Protein AF-A0A963ELZ8-F1 (afdb_monomer_lite)

Secondary structure (DSSP, 8-state):
-EEEETTEEEE-EEEEE-S--TTSTTS-S--SEE----SSSSEEEEEGGG---TT-EEEETTEEEEEEEEESS-B-TT-PBEEEEEHHHHHHHHS---HHHHHHHHHHHHH-TTTS-TTSTTHHHHHHHHHH-----S----PPPTT--HHHHHHHHHHHHS-----HHHHTT-

pLDDT: mean 90.2, std 6.64, range [66.44, 98.5]

Foldseek 3Di:
DWKDFPPDTAFAAEDADADDDLPPPPHQVDFPDFDDDDDLFQEKEWECVSVDDQQTWMDQPHGIHGHRTYHHPQADPVRGIYMYTHNVVVQCSVVVDDPVVLVVVLVVLCPDCVQVPPVDPCSSVVVNVVVPDDPDDPDDDDDDDPPDDPCVVQVCCVVPVVDHDADPVNVVVD

Radius of gyration: 20.04 Å; chains: 1; bounding box: 43×43×52 Å

Structure (mmCIF, N/CA/C/O backbone):
data_AF-A0A963ELZ8-F1
#
_entry.id   AF-A0A963ELZ8-F1
#
loop_
_atom_site.group_PDB
_atom_site.id
_atom_site.type_symbol
_atom_site.label_atom_id
_atom_site.label_alt_id
_atom_site.label_comp_id
_atom_site.label_asym_id
_atom_site.label_entity_id
_atom_site.label_seq_id
_atom_site.pdbx_PDB_ins_code
_atom_site.Cartn_x
_atom_site.Cartn_y
_atom_site.Cartn_z
_atom_site.occupancy
_atom_site.B_iso_or_equiv
_atom_site.auth_seq_id
_atom_site.auth_comp_id
_atom_site.auth_asym_id
_atom_site.auth_atom_id
_atom_site.pdbx_PDB_model_num
ATOM 1 N N . MET A 1 1 ? 5.034 -10.963 4.320 1.00 90.25 1 MET A N 1
ATOM 2 C CA . MET A 1 1 ? 3.869 -11.323 5.170 1.00 90.25 1 MET A CA 1
ATOM 3 C C . MET A 1 1 ? 3.036 -12.394 4.474 1.00 90.25 1 MET A C 1
ATOM 5 O O . MET A 1 1 ? 3.274 -12.621 3.296 1.00 90.25 1 MET A O 1
ATOM 9 N N . GLN A 1 2 ? 2.110 -13.064 5.168 1.00 92.69 2 GLN A N 1
ATOM 10 C CA . GLN A 1 2 ? 1.207 -14.038 4.536 1.00 92.69 2 GLN A CA 1
ATOM 11 C C . GLN A 1 2 ? -0.078 -13.359 4.055 1.00 92.69 2 GLN A C 1
ATOM 13 O O . GLN A 1 2 ? -0.663 -12.550 4.784 1.00 92.69 2 GLN A O 1
ATOM 18 N N . VAL A 1 3 ? -0.486 -13.687 2.833 1.00 96.31 3 VAL A N 1
ATOM 19 C CA . VAL A 1 3 ? -1.717 -13.227 2.186 1.00 96.31 3 VAL A CA 1
ATOM 20 C C . VAL A 1 3 ? -2.536 -14.445 1.794 1.00 96.31 3 VAL A C 1
ATOM 22 O O . VAL A 1 3 ? -2.060 -15.306 1.059 1.00 96.31 3 VAL A O 1
ATOM 25 N N . ARG A 1 4 ? -3.767 -14.515 2.300 1.00 96.94 4 ARG A N 1
ATOM 26 C CA . ARG A 1 4 ? -4.603 -15.712 2.205 1.00 96.94 4 ARG A CA 1
ATOM 27 C C . ARG A 1 4 ? -5.582 -15.634 1.041 1.00 96.94 4 ARG A C 1
ATOM 29 O O . ARG A 1 4 ? -6.232 -14.611 0.858 1.00 96.94 4 ARG A O 1
ATOM 36 N N . GLN A 1 5 ? -5.763 -16.726 0.315 1.00 96.38 5 GLN A N 1
ATOM 37 C CA . GLN A 1 5 ? -6.805 -16.925 -0.689 1.00 96.38 5 GLN A CA 1
ATOM 38 C C . GLN A 1 5 ? -7.483 -18.275 -0.432 1.00 96.38 5 GLN A C 1
ATOM 40 O O . GLN A 1 5 ? -6.902 -19.325 -0.697 1.00 96.38 5 GLN A O 1
ATOM 45 N N . GLY A 1 6 ? -8.713 -18.259 0.087 1.00 92.88 6 GLY A N 1
ATOM 46 C CA . GLY A 1 6 ? -9.361 -19.488 0.561 1.00 92.88 6 GLY A CA 1
ATOM 47 C C . GLY A 1 6 ? -8.505 -20.161 1.640 1.00 92.88 6 GLY A C 1
ATOM 48 O O . GLY A 1 6 ? -8.201 -19.528 2.651 1.00 92.88 6 GLY A O 1
ATOM 49 N N . ASP A 1 7 ? -8.073 -21.394 1.379 1.00 92.56 7 ASP A N 1
ATOM 50 C CA . ASP A 1 7 ? -7.205 -22.185 2.266 1.00 92.56 7 ASP A CA 1
ATOM 51 C C . ASP A 1 7 ? -5.709 -22.096 1.909 1.00 92.56 7 ASP A C 1
ATOM 53 O O . ASP A 1 7 ? -4.872 -22.752 2.528 1.00 92.56 7 ASP A O 1
ATOM 57 N N . ARG A 1 8 ? -5.351 -21.297 0.896 1.00 95.38 8 ARG A N 1
ATOM 58 C CA . ARG A 1 8 ? -3.968 -21.104 0.448 1.00 95.38 8 ARG A CA 1
ATOM 59 C C . ARG A 1 8 ? -3.383 -19.829 1.044 1.00 95.38 8 ARG A C 1
ATOM 61 O O . ARG A 1 8 ? -3.929 -18.750 0.831 1.00 95.38 8 ARG A O 1
ATOM 68 N N . ASP A 1 9 ? -2.213 -19.937 1.662 1.00 95.94 9 ASP A N 1
ATOM 69 C CA . ASP A 1 9 ? -1.402 -18.784 2.059 1.00 95.94 9 ASP A CA 1
ATOM 70 C C . ASP A 1 9 ? -0.258 -18.551 1.067 1.00 95.94 9 ASP A C 1
ATOM 72 O O . ASP A 1 9 ? 0.437 -19.479 0.646 1.00 95.94 9 ASP A O 1
ATOM 76 N N . VAL A 1 10 ? -0.072 -17.292 0.673 1.00 96.44 10 VAL A N 1
ATOM 77 C CA . VAL A 1 10 ? 1.009 -16.841 -0.204 1.00 96.44 10 VAL A CA 1
ATOM 78 C C . VAL A 1 10 ? 1.879 -15.855 0.556 1.00 96.44 10 VAL A C 1
ATOM 80 O O . VAL A 1 10 ? 1.407 -14.823 1.044 1.00 96.44 10 VAL A O 1
ATOM 83 N N . ARG A 1 11 ? 3.179 -16.145 0.614 1.00 96.50 11 ARG A N 1
ATOM 84 C CA . ARG A 1 11 ? 4.161 -15.190 1.113 1.00 96.50 11 ARG A CA 1
ATOM 85 C C . ARG A 1 11 ? 4.316 -14.073 0.082 1.00 96.50 11 ARG A C 1
ATOM 87 O O . ARG A 1 11 ? 4.655 -14.336 -1.065 1.00 96.50 11 ARG A O 1
ATOM 94 N N . ALA A 1 12 ? 4.055 -12.841 0.500 1.00 96.50 12 ALA A N 1
ATOM 95 C CA . ALA A 1 12 ? 4.127 -11.663 -0.355 1.00 96.50 12 ALA A CA 1
ATOM 96 C C . ALA A 1 12 ? 4.623 -10.434 0.418 1.00 96.50 12 ALA A C 1
ATOM 98 O O . ALA A 1 12 ? 4.482 -10.341 1.649 1.00 96.50 12 ALA A O 1
ATOM 99 N N . MET A 1 13 ? 5.175 -9.470 -0.311 1.00 95.62 13 MET A N 1
ATOM 100 C CA . MET A 1 13 ? 5.418 -8.119 0.187 1.00 95.62 13 MET A CA 1
ATOM 101 C C . MET A 1 13 ? 4.194 -7.258 -0.129 1.00 95.62 13 MET A C 1
ATOM 103 O O . MET A 1 13 ? 3.812 -7.126 -1.285 1.00 95.62 13 MET A O 1
ATOM 107 N N . VAL A 1 14 ? 3.560 -6.685 0.894 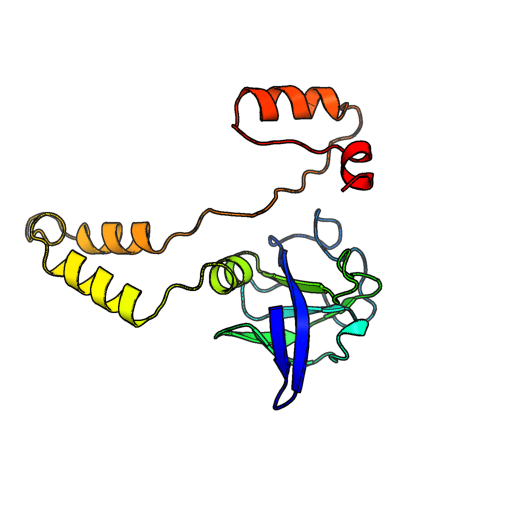1.00 95.56 14 VAL A N 1
ATOM 108 C CA . VAL A 1 14 ? 2.410 -5.792 0.701 1.00 95.56 14 VAL A CA 1
ATOM 109 C C . VAL A 1 14 ? 2.886 -4.349 0.779 1.00 95.56 14 VAL A C 1
ATOM 111 O O . VAL A 1 14 ? 3.522 -3.960 1.759 1.00 95.56 14 VAL A O 1
ATOM 114 N N . THR A 1 15 ? 2.552 -3.564 -0.239 1.00 94.25 15 THR A N 1
ATOM 115 C CA . THR A 1 15 ? 2.989 -2.177 -0.395 1.00 94.25 15 THR A CA 1
ATOM 116 C C . THR A 1 15 ? 1.784 -1.256 -0.517 1.00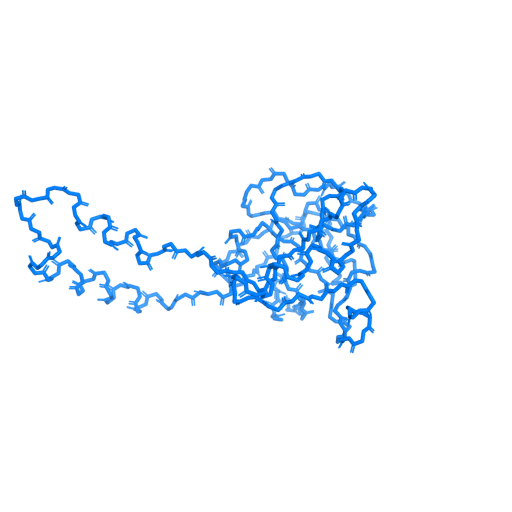 94.25 15 THR A C 1
ATOM 118 O O . THR A 1 15 ? 0.914 -1.444 -1.366 1.00 94.25 15 THR A O 1
ATOM 121 N N . GLY A 1 16 ? 1.739 -0.243 0.345 1.00 93.75 16 GLY A N 1
ATOM 122 C CA . GLY A 1 16 ? 0.736 0.813 0.288 1.00 93.75 16 GLY A CA 1
ATOM 123 C C . GLY A 1 16 ? 1.078 1.857 -0.765 1.00 93.75 16 GLY A C 1
ATOM 124 O O . GLY A 1 16 ? 2.191 2.378 -0.756 1.00 93.75 16 GLY A O 1
ATOM 125 N N . ILE A 1 17 ? 0.122 2.200 -1.626 1.00 92.31 17 ILE A N 1
ATOM 126 C CA . ILE A 1 17 ? 0.273 3.262 -2.628 1.00 92.31 17 ILE A CA 1
ATOM 127 C C . ILE A 1 17 ? -0.748 4.378 -2.413 1.00 92.31 17 ILE A C 1
ATOM 129 O O . ILE A 1 17 ? -1.910 4.140 -2.072 1.00 92.31 17 ILE A O 1
ATOM 133 N N . VAL A 1 18 ? -0.308 5.623 -2.594 1.00 88.81 18 VAL A N 1
ATOM 134 C CA . VAL A 1 18 ? -1.196 6.794 -2.567 1.00 88.81 18 VAL A CA 1
ATOM 135 C C . VAL A 1 18 ? -2.006 6.827 -3.859 1.00 88.81 18 VAL A C 1
ATOM 137 O O . VAL A 1 18 ? -1.471 6.498 -4.915 1.00 88.81 18 VAL A O 1
ATOM 140 N N . GLY A 1 19 ? -3.272 7.251 -3.786 1.00 81.31 19 GLY A N 1
ATOM 141 C CA . GLY A 1 19 ? -4.103 7.493 -4.969 1.00 81.31 19 GLY A CA 1
ATOM 142 C C . GLY A 1 19 ? -3.382 8.379 -5.990 1.00 81.31 19 GLY A C 1
ATOM 143 O O . GLY A 1 19 ? -2.784 9.391 -5.629 1.00 81.31 19 GLY A O 1
ATOM 144 N N . GLY A 1 20 ? -3.410 7.985 -7.259 1.00 76.06 20 GLY A N 1
ATOM 145 C CA . GLY A 1 20 ? -2.605 8.618 -8.294 1.00 76.06 20 GLY A CA 1
ATOM 146 C C . GLY A 1 20 ? -2.911 8.074 -9.681 1.00 76.06 20 GLY A C 1
ATOM 147 O O . GLY A 1 20 ? -3.942 7.444 -9.910 1.00 76.06 20 GLY A O 1
ATOM 148 N N . THR A 1 21 ? -2.003 8.339 -10.615 1.00 71.00 21 THR A N 1
ATOM 149 C CA . THR A 1 21 ? -2.070 7.812 -11.985 1.00 71.00 21 THR A CA 1
ATOM 150 C C . THR A 1 21 ? -0.992 6.747 -12.173 1.00 71.00 21 THR A C 1
ATOM 152 O O . THR A 1 21 ? -0.097 6.627 -11.345 1.00 71.00 21 THR A O 1
ATOM 155 N N . ALA A 1 22 ? -1.043 5.972 -13.260 1.00 67.94 22 ALA A N 1
ATOM 156 C CA . ALA A 1 22 ? -0.120 4.850 -13.485 1.00 67.94 22 ALA A CA 1
ATOM 157 C C . ALA A 1 22 ? 1.382 5.224 -13.440 1.00 67.94 22 ALA A C 1
ATOM 159 O O . ALA A 1 22 ? 2.210 4.357 -13.188 1.00 67.94 22 ALA A O 1
ATOM 160 N N . ASN A 1 23 ? 1.725 6.502 -13.637 1.00 76.88 23 ASN A N 1
ATOM 161 C CA . ASN A 1 23 ? 3.103 7.003 -13.590 1.00 76.88 23 ASN A CA 1
ATOM 162 C C . ASN A 1 23 ? 3.483 7.629 -12.238 1.00 76.88 23 ASN A C 1
ATOM 164 O O . ASN A 1 23 ? 4.567 8.195 -12.103 1.00 76.88 23 ASN A O 1
ATOM 168 N N . SER A 1 24 ? 2.594 7.582 -11.245 1.00 85.12 24 SER A N 1
ATOM 169 C CA . SER A 1 24 ? 2.886 8.081 -9.907 1.00 85.12 24 SER A CA 1
ATOM 170 C C . SER A 1 24 ? 3.988 7.227 -9.254 1.00 85.12 24 SER A C 1
ATOM 172 O O . SER A 1 24 ? 3.940 5.999 -9.343 1.00 85.12 24 SER A O 1
ATOM 174 N N . PRO A 1 25 ? 4.979 7.835 -8.577 1.00 85.69 25 PRO A N 1
ATOM 175 C CA . PRO A 1 25 ? 6.044 7.087 -7.913 1.00 85.69 25 PRO A CA 1
ATOM 176 C C . PRO A 1 25 ? 5.507 6.003 -6.971 1.00 85.69 25 PRO A C 1
ATOM 178 O O . PRO A 1 25 ? 4.559 6.232 -6.221 1.00 85.69 25 PRO A O 1
ATOM 181 N N . GLY A 1 26 ? 6.115 4.817 -7.023 1.00 85.81 26 GLY A N 1
ATOM 182 C CA . GLY A 1 26 ? 5.726 3.658 -6.212 1.00 85.81 26 GLY A CA 1
ATOM 183 C C . GLY A 1 26 ? 4.576 2.819 -6.775 1.00 85.81 26 GLY A C 1
ATOM 184 O O . GLY A 1 26 ? 4.328 1.731 -6.260 1.00 85.81 26 GLY A O 1
ATOM 185 N N . TRP A 1 27 ? 3.895 3.275 -7.830 1.00 89.19 27 TRP A N 1
ATOM 186 C CA . TRP A 1 27 ? 2.905 2.458 -8.528 1.00 89.19 27 TRP A CA 1
ATOM 187 C C . TRP A 1 27 ? 3.576 1.391 -9.398 1.00 89.19 27 TRP A C 1
ATOM 189 O O . TRP A 1 27 ? 4.656 1.633 -9.946 1.00 89.19 27 TRP A O 1
ATOM 199 N N . PRO A 1 28 ? 2.930 0.225 -9.591 1.00 88.44 28 PRO A N 1
ATOM 200 C CA . PRO A 1 28 ? 3.370 -0.717 -10.606 1.00 88.44 28 PRO A CA 1
ATOM 201 C C . PRO A 1 28 ? 3.283 -0.035 -11.984 1.00 88.44 28 PRO A C 1
ATOM 203 O O . PRO A 1 28 ? 2.187 0.370 -12.391 1.00 88.44 28 PRO A O 1
ATOM 206 N N . PRO A 1 29 ? 4.405 0.079 -12.721 1.00 84.62 29 PRO A N 1
ATOM 207 C CA . PRO A 1 29 ? 4.500 0.938 -13.905 1.00 84.62 29 PRO A CA 1
ATOM 208 C C . PRO A 1 29 ? 3.654 0.434 -15.077 1.00 84.62 29 PRO A C 1
ATOM 210 O O . PRO A 1 29 ? 3.319 1.185 -15.987 1.00 84.62 29 PRO A O 1
ATOM 213 N N . GLN A 1 30 ? 3.317 -0.856 -15.075 1.00 88.88 30 GLN A N 1
ATOM 214 C CA . GLN A 1 30 ? 2.505 -1.478 -16.109 1.00 88.88 30 GLN A CA 1
ATOM 215 C C . GLN A 1 30 ? 1.626 -2.580 -15.531 1.00 88.88 30 GLN A C 1
ATOM 217 O O . GLN A 1 30 ? 2.016 -3.299 -14.604 1.00 88.88 30 GLN A O 1
ATOM 222 N N . LEU A 1 31 ? 0.453 -2.740 -16.134 1.00 94.50 31 LEU A N 1
ATOM 223 C CA . LEU A 1 31 ? -0.434 -3.865 -15.886 1.00 94.50 31 LEU A CA 1
ATOM 224 C C . LEU A 1 31 ? -0.358 -4.837 -17.053 1.00 94.50 31 LEU A C 1
ATOM 226 O O . LEU A 1 31 ? -0.278 -4.435 -18.211 1.00 94.50 31 LEU A O 1
ATOM 230 N N . VAL A 1 32 ? -0.416 -6.122 -16.733 1.00 96.56 32 VAL A N 1
ATOM 231 C CA . VAL A 1 32 ? -0.563 -7.194 -17.721 1.00 96.56 32 VAL A CA 1
ATOM 232 C C . VAL A 1 32 ? -2.023 -7.597 -17.908 1.00 96.56 32 VAL A C 1
ATOM 234 O O . VAL A 1 32 ? -2.361 -8.187 -18.928 1.00 96.56 32 VAL A O 1
ATOM 237 N N . ALA A 1 33 ? -2.889 -7.286 -16.937 1.00 97.62 33 ALA A N 1
ATOM 238 C CA . ALA A 1 33 ? -4.330 -7.498 -17.017 1.00 97.62 33 ALA A CA 1
ATOM 239 C C . ALA A 1 33 ? -5.083 -6.621 -16.005 1.00 97.62 33 ALA A C 1
ATOM 241 O O . ALA A 1 33 ? -4.530 -6.218 -14.979 1.00 97.62 33 ALA A O 1
ATOM 242 N N . GLY A 1 34 ? -6.372 -6.392 -16.262 1.00 96.56 34 GLY A N 1
ATOM 243 C CA . GLY A 1 34 ? -7.259 -5.645 -15.371 1.00 96.56 34 GLY A CA 1
ATOM 244 C C . GLY A 1 34 ? -7.016 -4.138 -15.408 1.00 96.56 34 GLY A C 1
ATOM 245 O O . GLY A 1 34 ? -6.761 -3.567 -16.467 1.00 96.56 34 GLY A O 1
ATOM 246 N N . ARG A 1 35 ? -7.134 -3.491 -14.250 1.00 94.50 35 ARG A N 1
ATOM 247 C CA . ARG A 1 35 ? -7.018 -2.039 -14.091 1.00 94.50 35 ARG A CA 1
ATOM 248 C C . ARG A 1 35 ? -6.248 -1.657 -12.833 1.00 94.50 35 ARG A C 1
ATOM 250 O O . ARG A 1 35 ? -6.018 -2.471 -11.944 1.00 94.50 35 ARG A O 1
ATOM 257 N N . GLN A 1 36 ? -5.883 -0.382 -12.773 1.00 92.06 36 GLN A N 1
ATOM 258 C CA . GLN A 1 36 ? -5.261 0.213 -11.600 1.00 92.06 36 GLN A CA 1
ATOM 259 C C . GLN A 1 36 ? -6.265 0.321 -10.440 1.00 92.06 36 GLN A C 1
ATOM 261 O O . GLN A 1 36 ? -7.488 0.299 -10.644 1.00 92.06 36 GLN A O 1
ATOM 266 N N . ILE A 1 37 ? -5.734 0.447 -9.222 1.00 92.44 37 ILE A N 1
ATOM 267 C CA . ILE A 1 37 ? -6.523 0.773 -8.030 1.00 92.44 37 ILE A CA 1
ATOM 268 C C . ILE A 1 37 ? -7.158 2.148 -8.240 1.00 92.44 37 ILE A C 1
ATOM 270 O O . ILE A 1 37 ? -6.480 3.114 -8.578 1.00 92.44 37 ILE A O 1
ATOM 274 N N . THR A 1 38 ? -8.467 2.241 -8.047 1.00 90.12 38 THR A N 1
ATOM 275 C CA . THR A 1 38 ? -9.204 3.512 -8.148 1.00 90.12 38 THR A CA 1
ATOM 276 C C . THR A 1 38 ? -9.970 3.826 -6.874 1.00 90.12 38 THR A C 1
ATOM 278 O O . THR A 1 38 ? -10.403 4.959 -6.678 1.00 90.12 38 THR A O 1
ATOM 281 N N . ARG A 1 39 ? -10.174 2.828 -6.008 1.00 89.25 39 ARG A N 1
ATOM 282 C CA . ARG A 1 39 ? -10.847 3.000 -4.720 1.00 89.25 39 ARG A CA 1
ATOM 283 C C . ARG A 1 39 ? -9.826 3.216 -3.614 1.00 89.25 39 ARG A C 1
ATOM 285 O O . ARG A 1 39 ? -8.740 2.650 -3.633 1.00 89.25 39 ARG A O 1
ATOM 292 N N . GLY A 1 40 ? -10.217 3.998 -2.612 1.00 88.25 40 GLY A N 1
ATOM 293 C CA . GLY A 1 40 ? -9.391 4.230 -1.427 1.00 88.25 40 GLY A CA 1
ATOM 294 C C . GLY A 1 40 ? -9.263 3.018 -0.502 1.00 88.25 40 GLY A C 1
ATOM 295 O O . GLY A 1 40 ? -8.466 3.088 0.426 1.00 88.25 40 GLY A O 1
ATOM 296 N N . HIS A 1 41 ? -10.035 1.948 -0.738 1.00 93.12 41 HIS A N 1
ATOM 297 C CA . HIS A 1 41 ? -10.059 0.750 0.098 1.00 93.12 41 HIS A CA 1
ATOM 298 C C . HIS A 1 41 ? -10.399 -0.530 -0.685 1.00 93.12 41 HIS A C 1
ATOM 300 O O . HIS A 1 41 ? -11.143 -0.477 -1.670 1.00 93.12 41 HIS A O 1
ATOM 306 N N . TYR A 1 42 ? -9.920 -1.676 -0.186 1.00 95.69 42 TYR A N 1
ATOM 307 C CA . TYR A 1 42 ? -10.342 -3.045 -0.554 1.00 95.69 42 TYR A CA 1
ATOM 308 C C . TYR A 1 42 ? -10.073 -3.484 -2.003 1.00 95.69 42 TYR A C 1
ATOM 310 O O . TYR A 1 42 ? -10.619 -4.485 -2.477 1.00 95.69 42 TYR A O 1
ATOM 318 N N . GLU A 1 43 ? -9.200 -2.775 -2.708 1.00 96.94 43 GLU A N 1
ATOM 319 C CA . GLU A 1 43 ? -8.684 -3.172 -4.018 1.00 96.94 43 GLU A CA 1
ATOM 320 C C . GLU A 1 43 ? -7.209 -3.547 -3.909 1.00 96.94 43 GLU A C 1
ATOM 322 O O . GLU A 1 43 ? -6.470 -2.968 -3.115 1.00 96.94 43 GLU A O 1
ATOM 327 N N . ALA A 1 44 ? -6.782 -4.509 -4.722 1.00 97.62 44 ALA A N 1
ATOM 328 C CA . ALA A 1 44 ? -5.390 -4.915 -4.811 1.00 97.62 44 ALA A CA 1
ATOM 329 C C . ALA A 1 44 ? -4.940 -5.067 -6.267 1.00 97.62 44 ALA A C 1
ATOM 331 O O . ALA A 1 44 ? -5.694 -5.539 -7.121 1.00 97.62 44 ALA A O 1
ATOM 332 N N . VAL A 1 45 ? -3.683 -4.721 -6.529 1.00 97.19 45 VAL A N 1
ATOM 333 C CA . VAL A 1 45 ? -2.959 -5.126 -7.739 1.00 97.19 45 VAL A CA 1
ATOM 334 C C . VAL A 1 45 ? -1.858 -6.080 -7.311 1.00 97.19 45 VAL A C 1
ATOM 336 O O . VAL A 1 45 ? -1.064 -5.746 -6.438 1.00 97.19 45 VAL A O 1
ATOM 339 N N . ALA A 1 46 ? -1.808 -7.269 -7.900 1.00 98.00 46 ALA A N 1
ATOM 340 C CA . ALA A 1 46 ? -0.854 -8.304 -7.507 1.00 98.00 46 ALA A CA 1
ATOM 341 C C . ALA A 1 46 ? 0.136 -8.610 -8.630 1.00 98.00 46 ALA A C 1
ATOM 343 O O . ALA A 1 46 ? -0.231 -8.613 -9.808 1.00 98.00 46 ALA A O 1
ATOM 344 N N . ASP A 1 47 ? 1.386 -8.900 -8.276 1.00 97.69 47 ASP A N 1
ATOM 345 C CA . ASP A 1 47 ? 2.308 -9.518 -9.221 1.00 97.69 47 ASP A CA 1
ATOM 346 C C . ASP A 1 47 ? 1.844 -10.941 -9.569 1.00 97.69 47 ASP A C 1
ATOM 348 O O . ASP A 1 47 ? 1.450 -11.717 -8.693 1.00 97.69 47 ASP A O 1
ATOM 352 N N . VAL A 1 48 ? 1.908 -11.299 -10.853 1.00 97.44 48 VAL A N 1
ATOM 353 C CA . VAL A 1 48 ? 1.529 -12.633 -11.348 1.00 97.44 48 VAL A CA 1
ATOM 354 C C . VAL A 1 48 ? 2.290 -13.779 -10.674 1.00 97.44 48 VAL A C 1
ATOM 356 O O . VAL A 1 48 ? 1.756 -14.884 -10.593 1.00 97.44 48 VAL A O 1
ATOM 359 N N . ALA A 1 49 ? 3.495 -13.539 -10.148 1.00 96.81 49 ALA A N 1
ATOM 360 C CA . ALA A 1 49 ? 4.263 -14.535 -9.405 1.00 96.81 49 ALA A CA 1
ATOM 361 C C . ALA A 1 49 ? 3.586 -14.955 -8.085 1.00 96.81 49 ALA A C 1
ATOM 363 O O . ALA A 1 49 ? 3.844 -16.054 -7.596 1.00 96.81 49 ALA A O 1
ATOM 364 N N . ALA A 1 50 ? 2.663 -14.150 -7.539 1.00 96.56 50 ALA A N 1
ATOM 365 C CA . ALA A 1 50 ? 1.835 -14.554 -6.398 1.00 96.56 50 ALA A CA 1
ATOM 366 C C . ALA A 1 50 ? 0.835 -15.674 -6.750 1.00 96.56 50 ALA A C 1
ATOM 368 O O . ALA A 1 50 ? 0.330 -16.362 -5.862 1.00 96.56 50 ALA A O 1
ATOM 369 N N . GLY A 1 51 ? 0.550 -15.879 -8.041 1.00 96.75 51 GLY A N 1
ATOM 370 C CA . GLY A 1 51 ? -0.394 -16.885 -8.527 1.00 96.75 51 GLY A CA 1
ATOM 371 C C . GLY A 1 51 ? -1.868 -16.490 -8.401 1.00 96.75 51 GLY A C 1
ATOM 372 O O . GLY A 1 51 ? -2.733 -17.328 -8.658 1.00 96.75 51 GLY A O 1
ATOM 373 N N . PHE A 1 52 ? -2.156 -15.240 -8.029 1.00 97.69 52 PHE A N 1
ATOM 374 C CA . PHE A 1 52 ? -3.511 -14.692 -8.022 1.00 97.69 52 PHE A CA 1
ATOM 375 C C . PHE A 1 52 ? -3.993 -1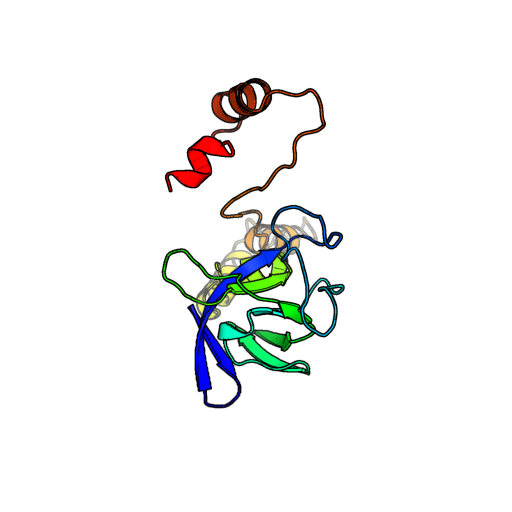4.346 -9.433 1.00 97.69 52 PHE A C 1
ATOM 377 O O . PHE A 1 52 ? -3.211 -14.079 -10.348 1.00 97.69 52 PHE A O 1
ATOM 384 N N . LYS A 1 53 ? -5.311 -14.329 -9.591 1.00 97.88 53 LYS A N 1
ATOM 385 C CA . LYS A 1 53 ? -6.042 -14.013 -10.812 1.00 97.88 53 LYS A CA 1
ATOM 386 C C . LYS A 1 53 ? -6.910 -12.779 -10.607 1.00 97.88 53 LYS A C 1
ATOM 388 O O . LYS A 1 53 ? -7.259 -12.398 -9.492 1.00 97.88 53 LYS A O 1
ATOM 393 N N . LEU A 1 54 ? -7.278 -12.155 -11.720 1.00 98.06 54 LEU A N 1
ATOM 394 C CA . LEU A 1 54 ? -8.217 -11.043 -11.715 1.00 98.06 54 LEU A CA 1
ATOM 395 C C . LEU A 1 54 ? -9.569 -11.488 -11.131 1.00 98.06 54 LEU A C 1
ATOM 397 O O . LEU A 1 54 ? -10.106 -12.514 -11.541 1.00 98.06 54 LEU A O 1
ATOM 401 N N . GLY A 1 55 ? -10.115 -10.709 -10.197 1.00 97.94 55 GLY A N 1
ATOM 402 C CA . GLY A 1 55 ? -11.358 -11.018 -9.484 1.00 97.94 55 GLY A CA 1
ATOM 403 C C . GLY A 1 55 ? -11.184 -11.895 -8.239 1.00 97.94 55 GLY A C 1
ATOM 404 O O . GLY A 1 55 ? -12.155 -12.104 -7.507 1.00 97.94 55 GLY A O 1
ATOM 405 N N . ASP A 1 56 ? -9.969 -12.374 -7.954 1.00 98.31 56 ASP A N 1
ATOM 406 C CA . ASP A 1 56 ? -9.709 -13.135 -6.735 1.00 98.31 56 ASP A CA 1
ATOM 407 C C . ASP A 1 56 ? -9.939 -12.285 -5.486 1.00 98.31 56 ASP A C 1
ATOM 409 O O . ASP A 1 56 ? -9.654 -11.086 -5.451 1.00 98.31 56 ASP A O 1
ATOM 413 N N . HIS A 1 57 ? -10.427 -12.941 -4.435 1.00 98.19 57 HIS A N 1
ATOM 414 C CA . HIS A 1 57 ? -10.576 -12.336 -3.122 1.00 98.19 57 HIS A CA 1
ATOM 415 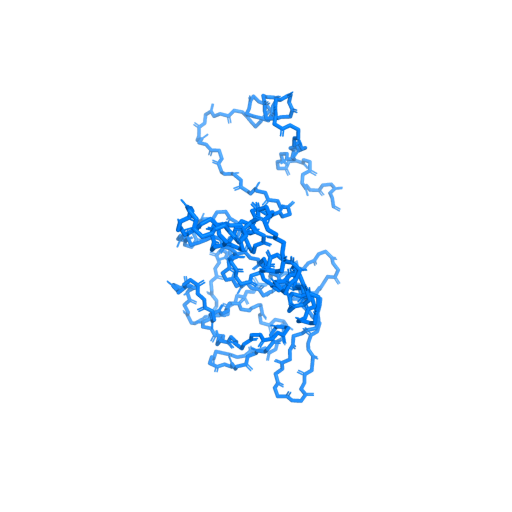C C . HIS A 1 57 ? -9.438 -12.807 -2.223 1.00 98.19 57 HIS A C 1
ATOM 417 O O . HIS A 1 57 ? -9.375 -13.982 -1.854 1.00 98.19 57 HIS A O 1
ATOM 423 N N . ILE A 1 58 ? -8.559 -11.880 -1.859 1.00 98.00 58 ILE A N 1
ATOM 424 C CA . ILE A 1 58 ? -7.415 -12.138 -0.986 1.00 98.00 58 ILE A CA 1
ATOM 425 C C . ILE A 1 58 ? -7.636 -11.481 0.372 1.00 98.00 58 ILE A C 1
ATOM 427 O O . ILE A 1 58 ? -8.255 -10.425 0.478 1.00 98.00 58 ILE A O 1
ATOM 431 N N . GLN A 1 59 ? -7.140 -12.100 1.430 1.00 97.25 59 GLN A N 1
ATOM 432 C CA . GLN A 1 59 ? -7.200 -11.577 2.782 1.00 97.25 59 GLN A CA 1
ATOM 433 C C . GLN A 1 59 ? -5.800 -11.179 3.234 1.00 97.25 59 GLN A C 1
ATOM 435 O O . GLN A 1 59 ? -4.881 -11.996 3.289 1.00 97.25 59 GLN A O 1
ATOM 440 N N . ILE A 1 60 ? -5.668 -9.910 3.603 1.00 95.75 60 ILE A N 1
ATOM 441 C CA . ILE A 1 60 ? -4.460 -9.344 4.190 1.00 95.75 60 ILE A CA 1
ATOM 442 C C . ILE A 1 60 ? -4.847 -8.917 5.599 1.00 95.75 60 ILE A C 1
ATOM 444 O O . ILE A 1 60 ? -5.677 -8.026 5.791 1.00 95.75 60 ILE A O 1
ATOM 448 N N . ARG A 1 61 ? -4.274 -9.585 6.605 1.00 91.12 61 ARG A N 1
ATOM 449 C CA . ARG A 1 61 ? -4.674 -9.416 8.011 1.00 91.12 61 ARG A CA 1
ATOM 450 C C . ARG A 1 61 ? -6.190 -9.623 8.191 1.00 91.12 61 ARG A C 1
ATOM 452 O O . ARG A 1 61 ? -6.675 -10.743 8.041 1.00 91.12 61 ARG A O 1
ATOM 459 N N . ARG A 1 62 ? -6.928 -8.566 8.545 1.00 88.50 62 ARG A N 1
ATOM 460 C CA . ARG A 1 62 ? -8.375 -8.597 8.820 1.00 88.50 62 ARG A CA 1
ATOM 461 C C . ARG A 1 62 ? -9.229 -8.212 7.611 1.00 88.50 62 ARG A C 1
ATOM 463 O O . ARG A 1 62 ? -10.416 -8.514 7.605 1.00 88.50 62 ARG A O 1
ATOM 470 N N . ASN A 1 63 ? -8.635 -7.588 6.597 1.00 93.75 63 ASN A N 1
ATOM 471 C CA . ASN A 1 63 ? -9.369 -7.017 5.474 1.00 93.75 63 ASN A CA 1
ATOM 472 C C . ASN A 1 63 ? -9.325 -7.957 4.265 1.00 93.75 63 ASN A C 1
ATOM 474 O O . ASN A 1 63 ? -8.331 -8.650 4.027 1.00 93.75 63 ASN A O 1
ATOM 478 N N . ARG A 1 64 ? -10.421 -7.976 3.501 1.00 96.75 64 ARG A N 1
ATOM 479 C CA . ARG A 1 64 ? -10.544 -8.715 2.241 1.00 96.75 64 ARG A CA 1
ATOM 480 C C . ARG A 1 64 ? -10.466 -7.732 1.078 1.00 96.75 64 ARG A C 1
ATOM 482 O O . ARG A 1 64 ? -11.135 -6.705 1.096 1.00 96.75 64 ARG A O 1
ATOM 489 N N . PHE A 1 65 ? -9.670 -8.074 0.079 1.00 98.06 65 PHE A N 1
ATOM 490 C CA . PHE A 1 65 ? -9.387 -7.256 -1.089 1.00 98.06 65 PHE A CA 1
ATOM 491 C C . PHE A 1 65 ? -9.784 -8.012 -2.344 1.00 98.06 65 PHE A C 1
ATOM 493 O O . PHE A 1 65 ? -9.620 -9.230 -2.411 1.00 98.06 65 PHE A O 1
ATOM 500 N N . THR A 1 66 ? -10.267 -7.281 -3.343 1.00 98.50 66 THR A N 1
ATOM 501 C CA . THR A 1 66 ? -10.461 -7.822 -4.690 1.00 98.50 66 THR A CA 1
ATOM 502 C C . THR A 1 66 ? -9.229 -7.520 -5.530 1.00 98.50 66 THR A C 1
ATOM 504 O O . THR A 1 66 ? -8.799 -6.367 -5.600 1.00 98.50 66 THR A O 1
ATOM 507 N N . VAL A 1 67 ? -8.674 -8.530 -6.194 1.00 98.31 67 VAL A N 1
ATOM 508 C CA . VAL A 1 67 ? -7.597 -8.344 -7.170 1.00 98.31 67 VAL A CA 1
ATOM 509 C C . VAL A 1 67 ? -8.193 -7.715 -8.429 1.00 98.31 67 VAL A C 1
ATOM 511 O O . VAL A 1 67 ? -8.894 -8.373 -9.195 1.00 98.31 67 VAL A O 1
ATOM 514 N N . VAL A 1 68 ? -7.943 -6.422 -8.635 1.00 97.75 68 VAL A N 1
ATOM 515 C CA . VAL A 1 68 ? -8.501 -5.629 -9.749 1.00 97.75 68 VAL A CA 1
ATOM 516 C C . VAL A 1 68 ? -7.521 -5.428 -10.898 1.00 97.75 68 VAL A C 1
ATOM 518 O O . VAL A 1 68 ? -7.925 -4.996 -11.978 1.00 97.75 68 VAL A O 1
ATOM 521 N N . GLY A 1 69 ? -6.253 -5.774 -10.693 1.00 97.19 69 GLY A N 1
ATOM 522 C CA . GLY A 1 69 ? -5.229 -5.731 -11.723 1.00 97.19 69 GLY A CA 1
ATOM 523 C C . GLY A 1 69 ? -4.086 -6.682 -11.420 1.00 97.19 69 GLY A C 1
ATOM 524 O O . GLY A 1 69 ? -3.856 -7.074 -10.275 1.00 97.19 69 GLY A O 1
ATOM 525 N N . LEU A 1 70 ? -3.372 -7.049 -12.475 1.00 98.19 70 LEU A N 1
ATOM 526 C CA . LEU A 1 70 ? -2.181 -7.877 -12.402 1.00 98.19 70 LEU A CA 1
ATOM 527 C C . LEU A 1 70 ? -1.007 -7.112 -12.992 1.00 98.19 70 LEU A C 1
ATOM 529 O O . LEU A 1 70 ? -1.129 -6.493 -14.050 1.00 98.19 70 LEU A O 1
ATOM 533 N N . THR A 1 71 ? 0.135 -7.193 -12.327 1.00 96.31 71 THR A N 1
ATOM 534 C CA . THR A 1 71 ? 1.412 -6.665 -12.811 1.00 96.31 71 THR A CA 1
ATOM 535 C C . THR A 1 71 ? 2.443 -7.787 -12.925 1.00 96.31 71 THR A C 1
ATOM 537 O O . THR A 1 71 ? 2.145 -8.950 -12.657 1.00 96.31 71 THR A O 1
ATOM 540 N N . ARG A 1 72 ? 3.649 -7.462 -13.388 1.00 95.56 72 ARG A N 1
ATOM 541 C CA . ARG A 1 72 ? 4.742 -8.424 -13.514 1.00 95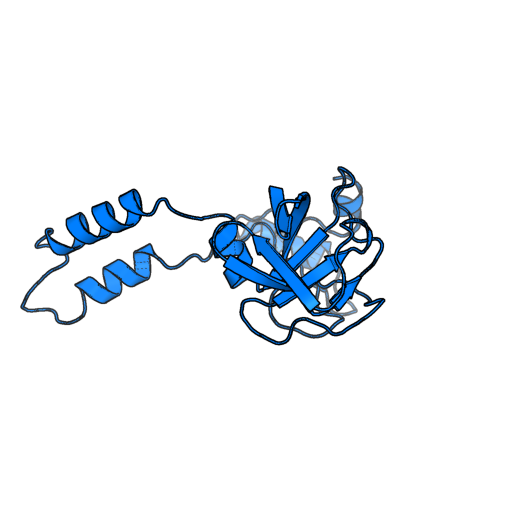.56 72 ARG A CA 1
ATOM 542 C C . ARG A 1 72 ? 6.077 -7.802 -13.134 1.00 95.56 72 ARG A C 1
ATOM 544 O O . ARG A 1 72 ? 6.296 -6.618 -13.389 1.00 95.56 72 ARG A O 1
ATOM 551 N N . ARG A 1 73 ? 7.007 -8.658 -12.701 1.00 93.50 73 ARG A N 1
ATOM 552 C CA . ARG A 1 73 ? 8.388 -8.299 -12.321 1.00 93.50 73 ARG A CA 1
ATOM 553 C C . ARG A 1 73 ? 8.456 -7.347 -11.119 1.00 93.50 73 ARG A C 1
ATOM 555 O O . ARG A 1 73 ? 9.475 -6.698 -10.923 1.00 93.50 73 ARG A O 1
ATOM 562 N N . MET A 1 74 ? 7.388 -7.269 -10.334 1.00 93.94 74 MET A N 1
ATOM 563 C CA . MET A 1 74 ? 7.324 -6.557 -9.066 1.00 93.94 74 MET A CA 1
ATOM 564 C C . MET A 1 74 ? 7.551 -7.579 -7.950 1.00 93.94 74 MET A C 1
ATOM 566 O O . MET A 1 74 ? 6.620 -8.216 -7.455 1.00 93.94 74 MET A O 1
ATOM 570 N N . VAL A 1 75 ? 8.817 -7.773 -7.600 1.00 92.88 75 VAL A N 1
ATOM 571 C CA . VAL A 1 75 ? 9.266 -8.684 -6.542 1.00 92.88 75 VAL A CA 1
ATOM 572 C C . VAL A 1 75 ? 10.177 -7.922 -5.587 1.00 92.88 75 VAL A C 1
ATOM 574 O O . VAL A 1 75 ? 10.877 -7.001 -6.004 1.00 92.88 75 VAL A O 1
ATOM 577 N N . SER A 1 76 ? 10.160 -8.285 -4.308 1.00 90.38 76 SER A N 1
ATOM 578 C CA . SER A 1 76 ? 11.113 -7.758 -3.331 1.00 90.38 76 SER A CA 1
ATOM 579 C C . SER A 1 76 ? 12.535 -8.258 -3.618 1.00 90.38 76 SER A C 1
ATOM 581 O O . SER A 1 76 ? 12.734 -9.204 -4.383 1.00 90.38 76 SER A O 1
ATOM 583 N N . SER A 1 77 ? 13.529 -7.695 -2.927 1.00 85.56 77 SER A N 1
ATOM 584 C CA . SER A 1 77 ? 14.913 -8.198 -2.944 1.00 85.56 77 SER A CA 1
ATOM 585 C C . SER A 1 77 ? 15.028 -9.666 -2.505 1.00 85.56 77 SER A C 1
ATOM 587 O O . SER A 1 77 ? 15.885 -10.396 -2.991 1.00 85.56 77 SER A O 1
ATOM 589 N N . SER A 1 78 ? 14.120 -10.136 -1.643 1.00 87.50 78 SER A N 1
ATOM 590 C CA . SER A 1 78 ? 14.006 -11.543 -1.231 1.00 87.50 78 SER A CA 1
ATOM 591 C C . SER A 1 78 ? 13.268 -12.441 -2.235 1.00 87.50 78 SER A C 1
ATOM 593 O O . SER A 1 78 ? 13.090 -13.628 -1.963 1.00 87.50 78 SER A O 1
ATOM 595 N N . GLY A 1 79 ? 12.810 -11.898 -3.367 1.00 92.69 79 GLY A N 1
ATOM 596 C CA . GLY A 1 79 ? 12.030 -12.614 -4.377 1.00 92.69 79 GLY A CA 1
ATOM 597 C C . GLY A 1 79 ? 10.551 -12.801 -4.026 1.00 92.69 79 GLY A C 1
ATOM 598 O O . GLY A 1 79 ? 9.843 -13.504 -4.745 1.00 92.69 79 GLY A O 1
ATOM 599 N N . ASP A 1 80 ? 10.063 -12.182 -2.946 1.00 96.25 80 ASP A N 1
ATOM 600 C CA . ASP A 1 80 ? 8.649 -12.254 -2.580 1.00 96.25 80 ASP A CA 1
ATOM 601 C C . ASP A 1 80 ? 7.823 -11.413 -3.575 1.00 96.25 80 ASP A C 1
ATOM 603 O O . ASP A 1 80 ? 8.163 -10.251 -3.817 1.00 96.25 80 ASP A O 1
ATOM 607 N N . PRO A 1 81 ? 6.725 -11.941 -4.148 1.00 97.06 81 PRO A N 1
ATOM 608 C CA . PRO A 1 81 ? 5.881 -11.170 -5.053 1.00 97.06 81 PRO A CA 1
ATOM 609 C C . PRO A 1 81 ? 5.259 -9.977 -4.327 1.00 97.06 81 PRO A C 1
ATOM 611 O O . PRO A 1 81 ? 4.831 -10.085 -3.171 1.00 97.06 81 PRO A O 1
ATOM 614 N N . MET A 1 82 ? 5.196 -8.836 -5.009 1.00 96.94 82 MET A N 1
ATOM 615 C CA . MET A 1 82 ? 4.605 -7.624 -4.454 1.00 96.94 82 MET A CA 1
ATOM 616 C C . MET A 1 82 ? 3.097 -7.566 -4.702 1.00 96.94 82 MET A C 1
ATOM 618 O O . MET A 1 82 ? 2.593 -7.937 -5.765 1.00 96.94 82 MET A O 1
ATOM 622 N N . ILE A 1 83 ? 2.371 -7.060 -3.709 1.00 97.25 83 ILE A N 1
ATOM 623 C CA . ILE A 1 83 ? 0.939 -6.774 -3.776 1.00 97.25 83 ILE A CA 1
ATOM 624 C C . ILE A 1 83 ? 0.734 -5.332 -3.346 1.00 97.25 83 ILE A C 1
ATOM 626 O O . ILE A 1 83 ? 1.086 -4.940 -2.236 1.00 97.25 83 ILE A O 1
ATOM 630 N N . PHE A 1 84 ? 0.133 -4.552 -4.226 1.00 96.19 84 PHE A N 1
ATOM 631 C CA . PHE A 1 84 ? -0.155 -3.148 -4.012 1.00 96.19 84 PHE A CA 1
ATOM 632 C C . PHE A 1 84 ? -1.588 -2.993 -3.513 1.00 96.19 84 PHE A C 1
ATOM 634 O O . PHE A 1 84 ? -2.503 -3.584 -4.087 1.00 96.19 84 PHE A O 1
ATOM 641 N N . ILE A 1 85 ? -1.778 -2.198 -2.463 1.00 96.25 85 ILE A N 1
ATOM 642 C CA . ILE A 1 85 ? -3.083 -1.831 -1.890 1.00 96.25 85 ILE A CA 1
ATOM 643 C C . ILE A 1 85 ? -3.094 -0.330 -1.562 1.00 96.25 85 ILE A C 1
ATOM 645 O O . ILE A 1 85 ? -2.022 0.279 -1.496 1.00 96.25 85 ILE A O 1
ATOM 649 N N . PRO A 1 86 ? -4.258 0.302 -1.339 1.00 94.50 86 PRO A N 1
ATOM 650 C CA . PRO A 1 86 ? -4.308 1.689 -0.888 1.00 94.50 86 PRO A CA 1
ATOM 651 C C . PRO A 1 86 ? -3.443 1.932 0.356 1.00 94.50 86 PRO A C 1
ATOM 653 O O . PRO A 1 86 ? -3.413 1.109 1.272 1.00 94.50 86 PRO A O 1
ATOM 656 N N . LEU A 1 87 ? -2.757 3.079 0.418 1.00 92.12 87 LEU A N 1
ATOM 657 C CA . LEU A 1 87 ? -1.850 3.410 1.526 1.00 92.12 87 LEU A CA 1
ATOM 658 C C . LEU A 1 87 ? -2.530 3.283 2.894 1.00 92.12 87 LEU A C 1
ATOM 660 O O . LEU A 1 87 ? -1.939 2.728 3.816 1.00 92.12 87 LEU A O 1
ATOM 664 N N . LYS A 1 88 ? -3.782 3.737 3.004 1.00 89.81 88 LYS A N 1
ATOM 665 C CA . LYS A 1 88 ? -4.549 3.651 4.249 1.00 89.81 88 LYS A CA 1
ATOM 666 C C . LYS A 1 88 ? -4.750 2.199 4.697 1.00 89.81 88 LYS A C 1
ATOM 668 O O . LYS A 1 88 ? -4.517 1.884 5.859 1.00 89.81 88 LYS A O 1
ATOM 673 N N . ASP A 1 89 ? -5.073 1.300 3.767 1.00 93.12 89 ASP A N 1
ATOM 674 C CA . ASP A 1 89 ? -5.192 -0.133 4.061 1.00 93.12 89 ASP A CA 1
ATOM 675 C C . ASP A 1 89 ? -3.845 -0.749 4.473 1.00 93.12 89 ASP A C 1
ATOM 677 O O . ASP A 1 89 ? -3.792 -1.586 5.374 1.00 93.12 89 ASP A O 1
ATOM 681 N N . ALA A 1 90 ? -2.740 -0.335 3.845 1.00 92.81 90 ALA A N 1
ATOM 682 C CA . ALA A 1 90 ? -1.406 -0.812 4.210 1.00 92.81 90 ALA A CA 1
ATOM 683 C C . ALA A 1 90 ? -0.974 -0.339 5.603 1.00 92.81 90 ALA A C 1
ATOM 685 O O . ALA A 1 90 ? -0.412 -1.124 6.367 1.00 92.81 90 ALA A O 1
ATOM 686 N N . GLN A 1 91 ? -1.274 0.912 5.961 1.00 90.44 91 GLN A N 1
ATOM 687 C CA . GLN A 1 91 ? -1.036 1.434 7.306 1.00 90.44 91 GLN A CA 1
ATOM 688 C C . GLN A 1 91 ? -1.846 0.651 8.346 1.00 90.44 91 GLN A C 1
ATOM 690 O O . GLN A 1 91 ? -1.301 0.234 9.368 1.00 90.44 91 GLN A O 1
ATOM 695 N N . GLU A 1 92 ? -3.121 0.378 8.076 1.00 87.31 92 GLU A N 1
ATOM 696 C CA . GLU A 1 92 ? -3.947 -0.463 8.948 1.00 87.31 92 GLU A CA 1
ATOM 697 C C . GLU A 1 92 ? -3.388 -1.893 9.071 1.00 87.31 92 GLU A C 1
ATOM 699 O O . GLU A 1 92 ? -3.363 -2.459 10.165 1.00 87.31 92 GLU A O 1
ATOM 704 N N . ALA A 1 93 ? -2.886 -2.476 7.978 1.00 88.69 93 ALA A N 1
ATOM 705 C CA . ALA A 1 93 ? -2.327 -3.828 7.968 1.00 88.69 93 ALA A CA 1
ATOM 706 C C . ALA A 1 93 ? -0.959 -3.942 8.671 1.00 88.69 93 ALA A C 1
ATOM 708 O O . ALA A 1 93 ? -0.662 -4.987 9.267 1.00 88.69 93 ALA A O 1
ATOM 709 N N . GLN A 1 94 ? -0.123 -2.902 8.593 1.00 84.94 94 GLN A N 1
ATOM 710 C CA . GLN A 1 94 ? 1.205 -2.858 9.209 1.00 84.94 94 GLN A CA 1
ATOM 711 C C . GLN A 1 94 ? 1.132 -2.533 10.704 1.00 84.94 94 GLN A C 1
ATOM 713 O O . GLN A 1 94 ? 1.814 -3.174 11.501 1.00 84.94 94 GLN A O 1
ATOM 718 N N . PHE A 1 95 ? 0.286 -1.577 11.091 1.00 76.38 95 PHE A N 1
ATOM 719 C CA . PHE A 1 95 ? 0.181 -1.071 12.463 1.00 76.38 95 PHE A CA 1
ATOM 720 C C . PHE A 1 95 ? -1.065 -1.591 13.185 1.00 76.38 95 PHE A C 1
ATOM 722 O O . PHE A 1 95 ? -1.608 -0.922 14.068 1.00 76.38 95 PHE A O 1
ATOM 729 N N . LEU A 1 96 ? -1.534 -2.778 12.791 1.00 72.00 96 LEU A N 1
ATOM 730 C CA . LEU A 1 96 ? -2.739 -3.399 13.323 1.00 72.00 96 LEU A CA 1
ATOM 731 C C . LEU A 1 96 ? -2.636 -3.544 14.846 1.00 72.00 96 LEU A C 1
ATOM 733 O O . LEU A 1 96 ? -1.935 -4.420 15.355 1.00 72.00 96 LEU A O 1
ATOM 737 N N . LYS A 1 97 ? -3.356 -2.688 15.571 1.00 71.50 97 LYS A N 1
ATOM 738 C CA . LYS A 1 97 ? -3.443 -2.764 17.028 1.00 71.50 97 LYS A CA 1
ATOM 739 C C . LYS A 1 97 ? -4.320 -3.952 17.435 1.00 71.50 97 LYS A C 1
ATOM 741 O O . LYS A 1 97 ? -5.286 -4.322 16.755 1.00 71.50 97 LYS A O 1
ATOM 746 N N . ASP A 1 98 ? -3.971 -4.551 18.564 1.00 77.62 98 ASP A N 1
ATOM 747 C CA . ASP A 1 98 ? -4.780 -5.591 19.186 1.00 77.62 98 ASP A CA 1
ATOM 748 C C . ASP A 1 98 ? -6.169 -5.035 19.565 1.00 77.62 98 ASP A C 1
ATOM 750 O O . ASP A 1 98 ? -6.279 -3.901 20.037 1.00 77.62 98 ASP A O 1
ATOM 754 N N . ASN A 1 99 ? -7.234 -5.805 19.315 1.00 81.38 99 ASN A N 1
ATOM 755 C CA . ASN A 1 99 ? -8.604 -5.351 19.573 1.00 81.38 99 ASN A CA 1
ATOM 756 C C . ASN A 1 99 ? -8.858 -5.113 21.060 1.00 81.38 99 ASN A C 1
ATOM 758 O O . ASN A 1 99 ? -9.473 -4.106 21.411 1.00 81.38 99 ASN A O 1
ATOM 762 N N . ASP A 1 100 ? -8.351 -5.989 21.922 1.00 84.19 100 ASP A N 1
ATOM 763 C CA . ASP A 1 100 ? -8.519 -5.874 23.365 1.00 84.19 100 ASP A CA 1
ATOM 764 C C . ASP A 1 100 ? -7.727 -4.679 23.884 1.00 84.19 100 ASP A C 1
ATOM 766 O O . ASP A 1 100 ? -8.217 -3.920 24.722 1.00 84.19 100 ASP A O 1
ATOM 770 N N . ALA A 1 101 ? -6.547 -4.423 23.309 1.00 83.94 101 ALA A N 1
ATOM 771 C CA . ALA A 1 101 ? -5.784 -3.217 23.611 1.00 83.94 101 ALA A CA 1
ATOM 772 C C . ALA A 1 101 ? -6.538 -1.939 23.208 1.00 83.94 101 ALA A C 1
ATOM 774 O O . ALA A 1 101 ? -6.545 -0.975 23.976 1.00 83.94 101 ALA A O 1
ATOM 775 N N . ILE A 1 102 ? -7.204 -1.919 22.044 1.00 85.19 102 ILE A N 1
ATOM 776 C CA . ILE A 1 102 ? -8.049 -0.788 21.623 1.00 85.19 102 ILE A CA 1
ATOM 777 C C . ILE A 1 102 ? -9.226 -0.616 22.590 1.00 85.19 102 ILE A C 1
ATOM 779 O O . ILE A 1 102 ? -9.462 0.497 23.057 1.00 85.19 102 ILE A O 1
ATOM 783 N N . LEU A 1 103 ? -9.958 -1.687 22.909 1.00 87.56 103 LEU A N 1
ATOM 784 C CA . LEU A 1 103 ? -11.119 -1.630 23.804 1.00 87.56 103 LEU A CA 1
ATOM 785 C C . LEU A 1 103 ? -10.726 -1.158 25.208 1.00 87.56 103 LEU A C 1
ATOM 787 O O . LEU A 1 103 ? -11.347 -0.239 25.746 1.00 87.56 103 LEU A O 1
ATOM 791 N N . ALA A 1 104 ? -9.655 -1.719 25.772 1.00 89.94 104 ALA A N 1
ATOM 792 C CA . ALA A 1 104 ? -9.125 -1.313 27.068 1.00 89.94 104 ALA A CA 1
ATOM 793 C C . ALA A 1 104 ? -8.655 0.148 27.056 1.00 89.94 104 ALA A C 1
ATOM 795 O O . ALA A 1 104 ? -8.921 0.889 28.001 1.00 89.94 104 ALA A O 1
ATOM 796 N N . GLN A 1 105 ? -7.995 0.592 25.982 1.00 89.06 105 GLN A N 1
ATOM 797 C CA . GLN A 1 105 ? -7.571 1.983 25.832 1.00 89.06 105 GLN A CA 1
ATOM 798 C C . GLN A 1 105 ? -8.766 2.941 25.771 1.00 89.06 105 GLN A C 1
ATOM 800 O O . GLN A 1 105 ? -8.770 3.940 26.489 1.00 89.06 105 GLN A O 1
ATOM 805 N N . ARG A 1 106 ? -9.800 2.620 24.980 1.00 90.38 106 ARG A N 1
ATOM 806 C CA . ARG A 1 106 ? -11.030 3.424 24.892 1.00 90.38 106 ARG A CA 1
ATOM 807 C C . ARG A 1 106 ? -11.725 3.526 26.244 1.00 90.38 106 ARG A C 1
ATOM 809 O O . ARG A 1 106 ? -12.074 4.629 26.654 1.00 90.38 106 ARG A O 1
ATOM 816 N N . ARG A 1 107 ? -11.844 2.403 26.961 1.00 91.19 107 ARG A N 1
ATOM 817 C CA . ARG A 1 107 ? -12.413 2.354 28.313 1.00 91.19 107 ARG A CA 1
ATOM 818 C C . ARG A 1 107 ? -11.635 3.242 29.287 1.00 91.19 107 ARG A C 1
ATOM 820 O O . ARG A 1 107 ? -12.235 4.075 29.960 1.00 91.19 107 ARG A O 1
ATOM 827 N N . ARG A 1 108 ? -10.300 3.137 29.305 1.00 91.00 108 ARG A N 1
ATOM 828 C CA . ARG A 1 108 ? -9.446 4.008 30.132 1.00 91.00 108 ARG A CA 1
ATOM 829 C C . ARG A 1 108 ? -9.625 5.485 29.789 1.00 91.00 108 ARG A C 1
ATOM 831 O O . ARG A 1 108 ? -9.649 6.315 30.690 1.00 91.00 108 ARG A O 1
ATOM 838 N N . SER A 1 109 ? -9.745 5.831 28.506 1.00 91.44 109 SER A N 1
ATOM 839 C CA . SER A 1 109 ? -9.989 7.215 28.088 1.00 91.44 109 SER A CA 1
ATOM 840 C C . SER A 1 109 ? -11.374 7.719 28.504 1.00 91.44 109 SER A C 1
ATOM 842 O O . SER A 1 109 ? -11.466 8.856 28.957 1.00 91.44 109 SER A O 1
ATOM 844 N N . SER A 1 110 ? -12.425 6.894 28.427 1.00 90.69 110 SER A N 1
ATOM 845 C CA . SER A 1 110 ? -13.782 7.282 28.847 1.00 90.69 110 SER A CA 1
ATOM 846 C C . SER A 1 110 ? -13.962 7.367 30.365 1.00 90.69 110 SER A C 1
ATOM 848 O O . SER A 1 110 ? -14.768 8.165 30.837 1.00 90.69 110 SER A O 1
ATOM 850 N N . GLU A 1 111 ? -13.228 6.554 31.129 1.00 92.50 111 GLU A N 1
ATOM 851 C CA . GLU A 1 111 ? -13.239 6.574 32.599 1.00 92.50 111 GLU A CA 1
ATOM 852 C C . GLU A 1 111 ? -12.369 7.707 33.170 1.00 92.50 111 GLU A C 1
ATOM 854 O O . GLU A 1 111 ? -12.498 8.044 34.344 1.00 92.50 111 GLU A O 1
ATOM 859 N N . ASN A 1 112 ? -11.498 8.321 32.358 1.00 90.19 112 ASN A N 1
ATOM 860 C CA . ASN A 1 112 ? -10.635 9.413 32.795 1.00 90.19 112 ASN A CA 1
ATOM 861 C C . ASN A 1 112 ? -11.396 10.758 32.806 1.00 90.19 112 ASN A C 1
ATOM 863 O O . ASN A 1 112 ? -11.704 11.291 31.732 1.00 90.19 112 ASN A O 1
ATOM 867 N N . PRO A 1 113 ? -11.606 11.388 33.982 1.00 89.25 113 PRO A N 1
ATOM 868 C CA . PRO A 1 113 ? -12.300 12.675 34.085 1.00 89.25 113 PRO A CA 1
ATOM 869 C C . PRO A 1 113 ? -11.573 13.829 33.378 1.00 89.25 113 PRO A C 1
ATOM 871 O O . PRO A 1 113 ? -12.158 14.879 33.127 1.00 89.25 113 PRO A O 1
ATOM 874 N N . ALA A 1 114 ? -10.287 13.671 33.046 1.00 88.62 114 ALA A N 1
ATOM 875 C CA . ALA A 1 114 ? -9.553 14.656 32.262 1.00 88.62 114 ALA A CA 1
ATOM 876 C C . ALA A 1 114 ? -10.025 14.718 30.800 1.00 88.62 114 ALA A C 1
ATOM 878 O O . ALA A 1 114 ? -9.953 15.793 30.209 1.00 88.62 114 ALA A O 1
ATOM 879 N N . PHE A 1 115 ? -10.519 13.607 30.242 1.00 88.50 115 PHE A N 1
ATOM 880 C CA . PHE A 1 115 ? -10.938 13.502 28.840 1.00 88.50 115 PHE A CA 1
ATOM 881 C C . PHE A 1 115 ? -12.461 13.438 28.683 1.00 88.50 115 PHE A C 1
ATOM 883 O O . PHE A 1 115 ? -13.001 14.034 27.756 1.00 88.50 115 PHE A O 1
ATOM 890 N N . ASN A 1 116 ? -13.168 12.783 29.607 1.00 87.75 116 ASN A N 1
ATOM 891 C CA . ASN A 1 116 ? -14.629 12.710 29.608 1.00 87.75 116 ASN A CA 1
ATOM 892 C C . ASN A 1 116 ? -15.232 13.785 30.528 1.00 87.75 116 ASN A C 1
ATOM 894 O O . ASN A 1 116 ? -15.666 13.509 31.648 1.00 87.75 116 ASN A O 1
ATOM 898 N N . ARG A 1 117 ? -15.186 15.043 30.075 1.00 87.19 117 ARG A N 1
ATOM 899 C CA . ARG A 1 117 ? -15.671 16.206 30.834 1.00 87.19 117 ARG A CA 1
ATOM 900 C C . ARG A 1 117 ? -17.073 16.609 30.374 1.00 87.19 117 ARG A C 1
ATOM 902 O O . ARG A 1 117 ? -17.207 17.025 29.225 1.00 87.19 117 ARG A O 1
ATOM 909 N N . PRO A 1 118 ? -18.084 16.637 31.263 1.00 82.19 118 PRO A N 1
ATOM 910 C CA . PRO A 1 118 ? -19.435 17.077 30.900 1.00 82.19 118 PRO A CA 1
ATOM 911 C C . PRO A 1 118 ? -19.496 18.503 30.327 1.00 82.19 118 PRO A C 1
ATOM 913 O O . PRO A 1 118 ? -20.348 18.801 29.500 1.00 82.19 118 PRO A O 1
ATOM 916 N N . GLY A 1 119 ? -18.582 19.384 30.750 1.00 85.75 119 GLY A N 1
ATOM 917 C CA . GLY A 1 119 ? -18.521 20.780 30.303 1.00 85.75 119 GLY A CA 1
ATOM 918 C C . GLY A 1 119 ? -17.787 21.022 28.978 1.00 85.75 119 GLY A C 1
ATOM 919 O O . GLY A 1 119 ? -17.716 22.170 28.552 1.00 85.75 119 GLY A O 1
ATOM 920 N N . VAL A 1 120 ? -17.220 19.989 28.339 1.00 89.25 120 VAL A N 1
ATOM 921 C CA . VAL A 1 120 ? -16.518 20.118 27.046 1.00 89.25 120 VAL A CA 1
ATOM 922 C C . VAL A 1 120 ? -16.996 19.024 26.083 1.00 89.25 120 VAL A C 1
ATOM 924 O O . VAL A 1 120 ? -16.339 17.987 25.944 1.00 89.25 120 VAL A O 1
ATOM 927 N N . PRO A 1 121 ? -18.148 19.227 25.419 1.00 86.81 121 PRO A N 1
ATOM 928 C CA . PRO A 1 121 ? -18.663 18.286 24.428 1.00 86.81 121 PRO A CA 1
ATOM 929 C C . PRO A 1 121 ? -17.638 18.013 23.316 1.00 86.81 121 PRO A C 1
ATOM 931 O O . PRO A 1 121 ? -16.969 18.931 22.846 1.00 86.81 121 PRO A O 1
ATOM 934 N N . GLY A 1 122 ? -17.501 16.750 22.901 1.00 87.88 122 GLY A N 1
ATOM 935 C CA . GLY A 1 122 ? -16.605 16.331 21.813 1.00 87.88 122 GLY A CA 1
ATOM 936 C C . GLY A 1 122 ? -15.125 16.157 22.184 1.00 87.88 122 GLY A C 1
ATOM 937 O O . GLY A 1 122 ? -14.360 15.653 21.365 1.00 87.88 122 GLY A O 1
ATOM 938 N N . LEU A 1 123 ? -14.697 16.505 23.408 1.00 91.69 123 LEU A N 1
ATOM 939 C CA . LEU A 1 123 ? -13.307 16.289 23.843 1.00 91.69 123 LEU A CA 1
ATOM 940 C C . LEU A 1 123 ? -12.928 14.804 23.834 1.00 91.69 123 LEU A C 1
ATOM 942 O O . LEU A 1 123 ? -11.855 14.446 23.352 1.00 91.69 123 LEU A O 1
ATOM 946 N N . LEU A 1 124 ? -13.804 13.946 24.363 1.00 90.44 124 LEU A N 1
ATOM 947 C CA . LEU A 1 124 ? -13.565 12.505 24.392 1.00 90.44 124 LEU A CA 1
ATOM 948 C C . LEU A 1 124 ? -13.399 11.956 22.970 1.00 90.44 124 LEU A C 1
ATOM 950 O O . LEU A 1 124 ? -12.427 11.251 22.713 1.00 90.44 124 LEU A O 1
ATOM 954 N N . ASP A 1 125 ? -14.286 12.336 22.050 1.00 89.38 125 ASP A N 1
ATOM 955 C CA . ASP A 1 125 ? -14.232 11.895 20.654 1.00 89.38 125 ASP A CA 1
ATOM 956 C C . ASP A 1 125 ? -12.936 12.356 19.977 1.00 89.38 125 ASP A C 1
ATOM 958 O O . ASP A 1 125 ? -12.215 11.540 19.411 1.00 89.38 125 ASP A O 1
ATOM 962 N N . ALA A 1 126 ? -12.546 13.623 20.153 1.00 88.69 126 ALA A N 1
ATOM 963 C CA . ALA A 1 126 ? -11.289 14.146 19.617 1.00 88.69 126 ALA A CA 1
ATOM 964 C C . ALA A 1 126 ? -10.052 13.408 20.167 1.00 88.69 126 ALA A C 1
ATOM 966 O O . ALA A 1 126 ? -9.096 13.138 19.433 1.00 88.69 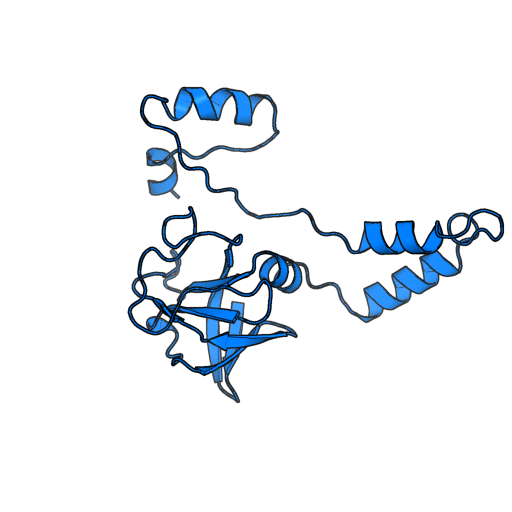126 ALA A O 1
ATOM 967 N N . VAL A 1 127 ? -10.057 13.047 21.456 1.00 89.44 127 VAL A N 1
ATOM 968 C CA . VAL A 1 127 ? -8.983 12.249 22.064 1.00 89.44 127 VAL A CA 1
ATOM 969 C C . VAL A 1 127 ? -8.946 10.851 21.447 1.00 89.44 127 VAL A C 1
ATOM 971 O O . VAL A 1 127 ? -7.868 10.387 21.072 1.00 89.44 127 VAL A O 1
ATOM 974 N N . LEU A 1 128 ? -10.093 10.188 21.302 1.00 88.69 128 LEU A N 1
ATOM 975 C CA . LEU A 1 128 ? -10.181 8.856 20.699 1.00 88.69 128 LEU A CA 1
ATOM 976 C C . LEU A 1 128 ? -9.737 8.858 19.227 1.00 88.69 128 LEU A C 1
ATOM 978 O O . LEU A 1 128 ? -8.977 7.976 18.813 1.00 88.69 128 LEU A O 1
ATOM 982 N N . ASP A 1 129 ? -10.132 9.872 18.464 1.00 86.38 129 ASP A N 1
ATOM 983 C CA . ASP A 1 129 ? -9.736 10.049 17.066 1.00 86.38 129 ASP A CA 1
ATOM 984 C C . ASP A 1 129 ? -8.225 10.269 16.943 1.00 86.38 129 ASP A C 1
ATOM 986 O O . ASP A 1 129 ? -7.553 9.592 16.159 1.00 86.38 129 ASP A O 1
ATOM 990 N N . SER A 1 130 ? -7.640 11.122 17.792 1.00 83.56 130 SER A N 1
ATOM 991 C CA . SER A 1 130 ? -6.189 11.361 17.783 1.00 83.56 130 SER A CA 1
ATOM 992 C C . SER A 1 130 ? -5.376 10.082 18.031 1.00 83.56 130 SER A C 1
ATOM 994 O O . SER A 1 130 ? -4.332 9.874 17.412 1.00 83.56 130 SER A O 1
ATOM 996 N N . GLN A 1 131 ? -5.886 9.174 18.871 1.00 81.00 131 GLN A N 1
ATOM 997 C CA . GLN A 1 131 ? -5.238 7.903 19.212 1.00 81.00 131 GLN A CA 1
ATOM 998 C C . GLN A 1 131 ? -5.350 6.829 18.116 1.00 81.00 131 GLN A C 1
ATOM 1000 O O . GLN A 1 131 ? -4.635 5.815 18.163 1.00 81.00 131 GLN A O 1
ATOM 1005 N N . THR A 1 132 ? -6.258 7.014 17.156 1.00 73.31 132 THR A N 1
ATOM 1006 C CA . THR A 1 132 ? -6.485 6.082 16.041 1.00 73.31 132 THR A CA 1
ATOM 1007 C C . THR A 1 132 ? -5.921 6.589 14.717 1.00 73.31 132 THR A C 1
ATOM 1009 O O . THR A 1 132 ? -5.692 5.777 13.821 1.00 73.31 132 THR A O 1
ATOM 1012 N N . SER A 1 133 ? -5.608 7.884 14.612 1.00 71.44 133 SER A N 1
ATOM 1013 C CA . SER A 1 133 ? -4.896 8.435 13.460 1.00 71.44 133 SER A CA 1
ATOM 1014 C C . SER A 1 133 ? -3.495 7.824 13.324 1.00 71.44 133 SER A C 1
ATOM 1016 O O . SER A 1 133 ? -2.756 7.690 14.303 1.00 71.44 133 SER A O 1
ATOM 1018 N N . ASN A 1 134 ? -3.130 7.426 12.104 1.00 73.56 134 ASN A N 1
ATOM 1019 C CA . ASN A 1 134 ? -1.803 6.911 11.797 1.00 73.56 134 ASN A CA 1
ATOM 1020 C C . ASN A 1 134 ? -1.211 7.668 10.610 1.00 73.56 134 ASN A C 1
ATOM 1022 O O . ASN A 1 134 ? -1.660 7.516 9.476 1.00 73.56 134 ASN A O 1
ATOM 1026 N N . ASN A 1 135 ? -0.175 8.452 10.891 1.00 77.38 135 ASN A N 1
ATOM 1027 C CA . ASN A 1 135 ? 0.511 9.274 9.898 1.00 77.38 135 ASN A CA 1
ATOM 1028 C C . ASN A 1 135 ? 1.881 8.695 9.509 1.00 77.38 135 ASN A C 1
ATOM 1030 O O . ASN A 1 135 ? 2.647 9.355 8.810 1.00 77.38 135 ASN A O 1
ATOM 1034 N N . TYR A 1 136 ? 2.217 7.488 9.972 1.00 82.56 136 TYR A N 1
ATOM 1035 C CA . TYR A 1 136 ? 3.510 6.869 9.702 1.00 82.56 136 TYR A CA 1
ATOM 1036 C C . TYR A 1 136 ? 3.519 6.153 8.351 1.00 82.56 136 TYR A C 1
ATOM 1038 O O . TYR A 1 136 ? 2.570 5.458 7.978 1.00 82.56 136 TYR A O 1
ATOM 1046 N N . VAL A 1 137 ? 4.629 6.305 7.633 1.00 87.50 137 VAL A N 1
ATOM 1047 C CA . VAL A 1 137 ? 4.957 5.600 6.391 1.00 87.50 137 VAL A CA 1
ATOM 1048 C C . VAL A 1 137 ? 6.417 5.160 6.454 1.00 87.50 137 VAL A C 1
ATOM 1050 O O . VAL A 1 137 ? 7.219 5.800 7.129 1.00 87.50 137 VAL A O 1
ATOM 1053 N N . ASN A 1 138 ? 6.765 4.076 5.759 1.00 88.19 138 ASN A N 1
ATOM 1054 C CA . ASN A 1 138 ? 8.140 3.558 5.774 1.00 88.19 138 ASN A CA 1
ATOM 1055 C C . ASN A 1 138 ? 9.074 4.363 4.862 1.00 88.19 138 ASN A C 1
ATOM 1057 O O . ASN A 1 138 ? 10.258 4.478 5.147 1.00 88.19 138 ASN A O 1
ATOM 1061 N N . ALA A 1 139 ? 8.545 4.894 3.760 1.00 88.62 139 ALA A N 1
ATOM 1062 C CA . ALA A 1 139 ? 9.308 5.647 2.776 1.00 88.62 139 ALA A CA 1
ATOM 1063 C C . ALA A 1 139 ? 8.397 6.616 2.018 1.00 88.62 139 ALA A C 1
ATOM 1065 O O . ALA A 1 139 ? 7.187 6.397 1.907 1.00 88.62 139 ALA A O 1
ATOM 1066 N N . ILE A 1 140 ? 8.998 7.670 1.468 1.00 89.50 140 ILE A N 1
ATOM 1067 C CA . ILE A 1 140 ? 8.339 8.638 0.592 1.00 89.50 140 ILE A CA 1
ATOM 1068 C C . ILE A 1 140 ? 9.122 8.665 -0.716 1.00 89.50 140 ILE A C 1
ATOM 1070 O O . ILE A 1 140 ? 10.291 9.037 -0.733 1.00 89.50 140 ILE A O 1
ATOM 1074 N N . LEU A 1 141 ? 8.473 8.277 -1.811 1.00 89.75 141 LEU A N 1
ATOM 1075 C CA . LEU A 1 141 ? 9.060 8.359 -3.144 1.00 89.75 141 LEU A CA 1
ATOM 1076 C C . LEU A 1 141 ? 8.714 9.707 -3.770 1.00 89.75 141 LEU A C 1
ATOM 1078 O O . LEU A 1 141 ? 7.546 10.094 -3.827 1.00 89.75 141 LEU A O 1
ATOM 1082 N N . VAL A 1 142 ? 9.732 10.410 -4.260 1.00 88.69 142 VAL A N 1
ATOM 1083 C CA . VAL A 1 142 ? 9.592 11.732 -4.875 1.00 88.69 142 VAL A CA 1
ATOM 1084 C C . VAL A 1 142 ? 10.155 11.689 -6.288 1.00 88.69 142 VAL A C 1
ATOM 1086 O O . VAL A 1 142 ? 11.233 11.151 -6.521 1.00 88.69 142 VAL A O 1
ATOM 1089 N N . GLN A 1 143 ? 9.430 12.277 -7.238 1.00 89.19 143 GLN A N 1
ATOM 1090 C CA . GLN A 1 143 ? 9.921 12.490 -8.594 1.00 89.19 143 GLN A CA 1
ATOM 1091 C C . GLN A 1 143 ? 10.398 13.933 -8.743 1.00 89.19 143 GLN A C 1
ATOM 1093 O O . GLN A 1 143 ? 9.637 14.875 -8.510 1.00 89.19 143 GLN A O 1
ATOM 1098 N N . LEU A 1 144 ? 11.659 14.105 -9.135 1.00 91.62 144 LEU A N 1
ATOM 1099 C CA . LEU A 1 144 ? 12.234 15.425 -9.366 1.00 91.62 144 LEU A CA 1
ATOM 1100 C C . LEU A 1 144 ? 11.716 16.021 -10.673 1.00 91.62 144 LEU A C 1
ATOM 1102 O O . LEU A 1 144 ? 11.522 15.318 -11.668 1.00 91.62 144 LEU A O 1
ATOM 1106 N N . LYS A 1 145 ? 11.523 17.342 -10.680 1.00 91.62 145 LYS A N 1
ATOM 1107 C CA . LYS A 1 145 ? 11.276 18.077 -11.921 1.00 91.62 145 LYS A CA 1
ATOM 1108 C C . LYS A 1 145 ? 12.557 18.103 -12.768 1.00 91.62 145 LYS A C 1
ATOM 1110 O O . LYS A 1 145 ? 13.647 18.154 -12.194 1.00 91.62 145 LYS A O 1
ATOM 1115 N N . PRO A 1 146 ? 12.449 18.129 -14.108 1.00 92.62 146 PRO A N 1
ATOM 1116 C CA . PRO A 1 146 ? 13.611 18.318 -14.971 1.00 92.62 146 PRO A CA 1
ATOM 1117 C C . PRO A 1 146 ? 14.409 19.570 -14.581 1.00 92.62 146 PRO A C 1
ATOM 1119 O O . PRO A 1 146 ? 13.818 20.599 -14.255 1.00 92.62 146 PRO A O 1
ATOM 1122 N N . GLY A 1 147 ? 15.739 19.477 -14.624 1.00 93.12 147 GLY A N 1
ATOM 1123 C CA . GLY A 1 147 ? 16.650 20.586 -14.315 1.00 93.12 147 GLY A CA 1
ATOM 1124 C C . GLY A 1 147 ? 17.063 20.720 -12.845 1.00 93.12 147 GLY A C 1
ATOM 1125 O O . GLY A 1 147 ? 17.932 21.532 -12.559 1.00 93.12 147 GLY A O 1
ATOM 1126 N N . TYR A 1 148 ? 16.501 19.923 -11.932 1.00 93.75 148 TYR A N 1
ATOM 1127 C CA . TYR A 1 148 ? 16.946 19.870 -10.535 1.00 93.75 148 TYR A CA 1
ATOM 1128 C C . TYR A 1 148 ? 17.928 18.721 -10.309 1.00 93.75 148 TYR A C 1
ATOM 1130 O O . TYR A 1 148 ? 17.680 17.595 -10.749 1.00 93.75 148 TYR A O 1
ATOM 1138 N N . LEU A 1 149 ? 19.013 18.989 -9.580 1.00 92.69 149 LEU A N 1
ATOM 1139 C CA . LEU A 1 149 ? 19.954 17.955 -9.156 1.00 92.69 149 LEU A CA 1
ATOM 1140 C C . LEU A 1 149 ? 19.442 17.256 -7.891 1.00 92.69 149 LEU A C 1
ATOM 1142 O O . LEU A 1 149 ? 18.963 17.901 -6.959 1.00 92.69 149 LEU A O 1
ATOM 1146 N N . ALA A 1 150 ? 19.569 15.927 -7.838 1.00 92.25 150 ALA A N 1
ATOM 1147 C CA . ALA A 1 150 ? 19.084 15.136 -6.703 1.00 92.25 150 ALA A CA 1
ATOM 1148 C C . ALA A 1 150 ? 19.707 15.578 -5.374 1.00 92.25 150 ALA A C 1
ATOM 1150 O O . ALA A 1 150 ? 18.997 15.748 -4.386 1.00 92.25 150 ALA A O 1
ATOM 1151 N N . GLN A 1 151 ? 21.009 15.861 -5.385 1.00 90.50 151 GLN A N 1
ATOM 1152 C CA . GLN A 1 151 ? 21.761 16.273 -4.204 1.00 90.50 151 GLN A CA 1
ATOM 1153 C C . GLN A 1 151 ? 21.305 17.636 -3.653 1.00 90.50 151 GLN A C 1
ATOM 1155 O O . GLN A 1 151 ? 21.209 17.814 -2.440 1.00 90.50 151 GLN A O 1
ATOM 1160 N N . GLU A 1 152 ? 20.946 18.579 -4.532 1.00 92.44 152 GLU A N 1
ATOM 1161 C CA . GLU A 1 152 ? 20.426 19.898 -4.141 1.00 92.44 152 GLU A CA 1
ATOM 1162 C C . GLU A 1 152 ? 19.057 19.800 -3.457 1.00 92.44 152 GLU A C 1
ATOM 1164 O O . GLU A 1 152 ? 18.747 20.586 -2.562 1.00 92.44 152 GLU A O 1
ATOM 1169 N N . VAL A 1 153 ? 18.240 18.821 -3.857 1.00 93.00 153 VAL A N 1
ATOM 1170 C CA . VAL A 1 153 ? 16.928 18.560 -3.249 1.00 93.00 153 VAL A CA 1
ATOM 1171 C C . VAL A 1 153 ? 17.060 17.741 -1.961 1.00 93.00 153 VAL A C 1
ATOM 1173 O O . VAL A 1 153 ? 16.335 18.002 -1.001 1.00 93.00 153 VAL A O 1
ATOM 1176 N N . ALA A 1 154 ? 17.993 16.787 -1.912 1.00 92.62 154 ALA A N 1
ATOM 1177 C CA . ALA A 1 154 ? 18.229 15.918 -0.761 1.00 92.62 154 ALA A CA 1
ATOM 1178 C C . ALA A 1 154 ? 18.789 16.678 0.452 1.00 92.62 154 ALA A C 1
ATOM 1180 O O . ALA A 1 154 ? 18.236 16.580 1.549 1.00 92.62 154 ALA A O 1
ATOM 1181 N N . ALA A 1 155 ? 19.817 17.509 0.251 1.00 92.44 155 ALA A N 1
ATOM 1182 C CA . ALA A 1 155 ? 20.532 18.198 1.328 1.00 92.44 155 ALA A CA 1
ATOM 1183 C C . ALA A 1 155 ? 19.633 18.963 2.332 1.00 92.44 155 ALA A C 1
ATOM 1185 O O . ALA A 1 155 ? 19.814 18.807 3.546 1.00 92.44 155 ALA A O 1
ATOM 1186 N N . PRO A 1 156 ? 18.647 19.787 1.912 1.00 93.44 156 PRO A N 1
ATOM 1187 C CA . PRO A 1 156 ? 17.760 20.455 2.863 1.00 93.44 156 PRO A CA 1
ATOM 1188 C C . PRO A 1 156 ? 16.795 19.491 3.569 1.00 93.44 156 PRO A C 1
ATOM 1190 O O . PRO A 1 156 ? 16.409 19.756 4.709 1.00 93.44 156 PRO A O 1
ATOM 1193 N N . ILE A 1 157 ? 16.393 18.389 2.930 1.00 93.00 157 ILE A N 1
ATOM 1194 C CA . ILE A 1 157 ? 15.510 17.390 3.546 1.00 93.00 157 ILE A CA 1
ATOM 1195 C C . ILE A 1 157 ? 16.254 16.690 4.684 1.00 93.00 157 ILE A C 1
ATOM 1197 O O . ILE A 1 157 ? 15.747 16.660 5.806 1.00 93.00 157 ILE A O 1
ATOM 1201 N N . GLU A 1 158 ? 17.473 16.220 4.431 1.00 91.62 158 GLU A N 1
ATOM 1202 C CA . GLU A 1 158 ? 18.299 15.553 5.442 1.00 91.62 158 GLU A CA 1
ATOM 1203 C C . GLU A 1 158 ? 18.595 16.473 6.622 1.00 91.62 158 GLU A C 1
ATOM 1205 O O . GLU A 1 158 ? 18.373 16.125 7.785 1.00 91.62 158 GLU A O 1
ATOM 1210 N N . ARG A 1 159 ? 19.009 17.707 6.320 1.00 91.69 159 ARG A N 1
ATOM 1211 C CA . ARG A 1 159 ? 19.388 18.685 7.339 1.00 91.69 159 ARG A CA 1
ATOM 1212 C C . ARG A 1 159 ? 18.229 19.084 8.251 1.00 91.69 159 ARG A C 1
ATOM 1214 O O . ARG A 1 159 ? 18.451 19.319 9.438 1.00 91.69 159 ARG A O 1
ATOM 1221 N N . TRP A 1 160 ? 17.013 19.213 7.715 1.00 93.25 160 TRP A N 1
ATOM 1222 C CA . TRP A 1 160 ? 15.914 19.874 8.432 1.00 93.25 160 TRP A CA 1
ATOM 1223 C C . TRP A 1 160 ? 14.724 18.979 8.772 1.00 93.25 160 TRP A C 1
ATOM 1225 O O . TRP A 1 160 ? 13.961 19.321 9.677 1.00 93.25 160 TRP A O 1
ATOM 1235 N N . LYS A 1 161 ? 14.520 17.858 8.073 1.00 86.31 161 LYS A N 1
ATOM 1236 C CA . LYS A 1 161 ? 13.329 17.008 8.251 1.00 86.31 161 LYS A CA 1
ATOM 1237 C C . LYS A 1 161 ? 13.573 15.766 9.102 1.00 86.31 161 LYS A C 1
ATOM 1239 O O . LYS A 1 161 ? 12.606 15.064 9.378 1.00 86.31 161 LYS A O 1
ATOM 1244 N N . ARG A 1 162 ? 14.809 15.536 9.573 1.00 87.25 162 ARG A N 1
ATOM 1245 C CA . ARG A 1 162 ? 15.208 14.301 10.281 1.00 87.25 162 ARG A CA 1
ATOM 1246 C C . ARG A 1 162 ? 14.835 13.052 9.471 1.00 87.25 162 ARG A C 1
ATOM 1248 O O . ARG A 1 162 ? 14.305 12.087 10.014 1.00 87.25 162 ARG A O 1
ATOM 1255 N N . LEU A 1 163 ? 15.061 13.127 8.164 1.00 89.62 163 LEU A N 1
ATOM 1256 C CA . LEU A 1 163 ? 14.870 12.040 7.214 1.00 89.62 163 LEU A CA 1
ATOM 1257 C C . LEU A 1 163 ? 16.226 11.698 6.606 1.00 89.62 163 LEU A C 1
ATOM 1259 O O . LEU A 1 163 ? 17.063 12.581 6.456 1.00 89.62 163 LEU A O 1
ATOM 1263 N N . GLU A 1 164 ? 16.412 10.440 6.240 1.00 92.12 164 GLU A N 1
ATOM 1264 C CA . GLU A 1 164 ? 17.511 10.011 5.378 1.00 92.12 164 GLU A CA 1
ATOM 1265 C C . GLU A 1 164 ? 17.013 10.014 3.931 1.00 92.12 164 GLU A C 1
ATOM 1267 O O . GLU A 1 164 ? 15.856 9.654 3.677 1.00 92.12 164 GLU A O 1
ATOM 1272 N N . VAL A 1 165 ? 17.838 10.480 2.991 1.00 92.69 165 VAL A N 1
ATOM 1273 C CA . VAL A 1 165 ? 17.450 10.588 1.583 1.00 92.69 165 VAL A CA 1
ATOM 1274 C C . VAL A 1 165 ? 18.370 9.725 0.737 1.00 92.69 165 VAL A C 1
ATOM 1276 O O . VAL A 1 165 ? 19.574 9.931 0.691 1.00 92.69 165 VAL A O 1
ATOM 1279 N N . TYR A 1 166 ? 17.773 8.794 -0.001 1.00 90.88 166 TYR A N 1
ATOM 1280 C CA . TYR A 1 166 ? 18.479 7.998 -0.995 1.00 90.88 166 TYR A CA 1
ATOM 1281 C C . TYR A 1 166 ? 18.141 8.534 -2.381 1.00 90.88 166 TYR A C 1
ATOM 1283 O O . TYR A 1 166 ? 16.973 8.558 -2.781 1.00 90.88 166 TYR A O 1
ATOM 1291 N N . ASP A 1 167 ? 19.157 8.996 -3.107 1.00 89.94 167 ASP A N 1
ATOM 1292 C CA . ASP A 1 167 ? 19.010 9.272 -4.529 1.00 89.94 167 ASP A CA 1
ATOM 1293 C C . ASP A 1 167 ? 19.025 7.969 -5.342 1.00 89.94 167 ASP A C 1
ATOM 1295 O O . ASP A 1 167 ? 19.165 6.869 -4.809 1.00 89.94 167 ASP A O 1
ATOM 1299 N N . ARG A 1 168 ? 18.857 8.081 -6.661 1.00 85.62 168 ARG A N 1
ATOM 1300 C CA . ARG A 1 168 ? 18.773 6.905 -7.530 1.00 85.62 168 ARG A CA 1
ATOM 1301 C C . ARG A 1 168 ? 20.025 6.027 -7.476 1.00 85.62 168 ARG A C 1
ATOM 1303 O O . ARG A 1 168 ? 19.880 4.819 -7.600 1.00 85.62 168 ARG A O 1
ATOM 1310 N N . VAL A 1 169 ? 21.210 6.620 -7.332 1.00 85.56 169 VAL A N 1
ATOM 1311 C CA . VAL A 1 169 ? 22.469 5.868 -7.296 1.00 85.56 169 VAL A CA 1
ATOM 1312 C C . VAL A 1 169 ? 22.566 5.128 -5.968 1.00 85.56 169 VAL A C 1
ATOM 1314 O O . VAL A 1 169 ? 22.772 3.922 -5.959 1.00 85.56 169 VAL A O 1
ATOM 1317 N N . ALA A 1 170 ? 22.299 5.817 -4.857 1.00 84.62 170 ALA A N 1
ATOM 1318 C CA . ALA A 1 170 ? 22.307 5.206 -3.532 1.00 84.62 170 ALA A CA 1
ATOM 1319 C C . ALA A 1 170 ? 21.254 4.092 -3.384 1.00 84.62 170 ALA A C 1
ATOM 1321 O O . ALA A 1 170 ? 21.502 3.094 -2.718 1.00 84.62 170 ALA A O 1
ATOM 1322 N N . MET A 1 171 ? 20.088 4.223 -4.029 1.00 83.00 171 MET A N 1
ATOM 1323 C CA . MET A 1 171 ? 19.043 3.190 -4.020 1.00 83.00 171 MET A CA 1
ATOM 1324 C C . MET A 1 171 ? 19.468 1.867 -4.675 1.00 83.00 171 MET A C 1
ATOM 1326 O O . MET A 1 171 ? 18.864 0.842 -4.371 1.00 83.00 171 MET A O 1
ATOM 1330 N N . GLU A 1 172 ? 20.449 1.870 -5.584 1.00 79.38 172 GLU A N 1
ATOM 1331 C CA . GLU A 1 172 ? 20.946 0.647 -6.238 1.00 79.38 172 GLU A CA 1
ATOM 1332 C C . GLU A 1 172 ? 21.894 -0.163 -5.334 1.00 79.38 172 GLU A C 1
ATOM 1334 O O . GLU A 1 172 ? 22.168 -1.326 -5.625 1.00 79.38 172 GLU A O 1
ATOM 1339 N N . GLU A 1 173 ? 22.360 0.424 -4.228 1.00 76.69 173 GLU A N 1
ATOM 1340 C CA . GLU A 1 173 ? 23.309 -0.187 -3.287 1.00 76.69 173 GLU A CA 1
ATOM 1341 C C . GLU A 1 173 ? 22.641 -0.775 -2.023 1.00 76.69 173 GLU A C 1
ATOM 1343 O O . GLU A 1 173 ? 23.341 -1.252 -1.127 1.00 76.69 173 GLU A O 1
ATOM 1348 N N . ILE A 1 174 ? 21.301 -0.760 -1.949 1.00 66.44 174 ILE A N 1
ATOM 1349 C CA . ILE A 1 174 ? 20.480 -1.266 -0.823 1.00 66.44 174 ILE A CA 1
ATOM 1350 C C . ILE A 1 174 ? 19.938 -2.668 -1.123 1.00 66.44 174 ILE A C 1
ATOM 1352 O O . ILE A 1 174 ? 20.028 -3.539 -0.225 1.00 66.44 174 ILE A O 1
#

Sequence (174 aa):
MQVRQGDRDVRAMVTGIVGGTANSPGWPPQLVAGRQITRGHYEAVADVAAGFKLGDHIQIRRNRFTVVGLTRRMVSSSGDPMIFIPLKDAQEAQFLKDNDAILAQRRRSSENPAFNRPGVPGLLDAVLDSQTSNNYVNAILVQLKPGYLAQEVAAPIERWKRLEVYDRVAMEEI